Protein AF-A0A3D1G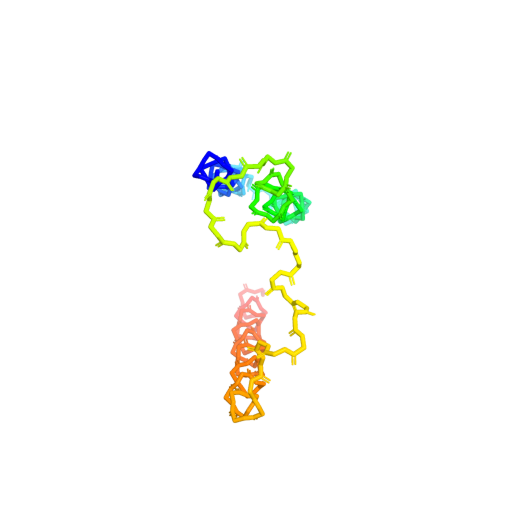0F4-F1 (afdb_monomer_lite)

Structure (mmCIF, N/CA/C/O backbone):
data_AF-A0A3D1G0F4-F1
#
_entry.id   AF-A0A3D1G0F4-F1
#
loop_
_atom_site.group_PDB
_atom_site.id
_atom_site.type_symbol
_atom_site.label_atom_id
_atom_site.label_alt_id
_atom_site.label_comp_id
_atom_site.label_asym_id
_atom_site.label_entity_id
_atom_site.label_seq_id
_atom_site.pdbx_PDB_ins_code
_atom_site.Cartn_x
_atom_site.Cartn_y
_atom_site.Cartn_z
_atom_site.occupancy
_atom_site.B_iso_or_equiv
_atom_site.auth_seq_id
_atom_site.auth_comp_id
_atom_site.auth_asym_id
_atom_site.auth_atom_id
_atom_site.pdbx_PDB_model_num
ATOM 1 N N . LYS A 1 1 ? 19.244 0.032 -9.232 1.00 67.88 1 LYS A N 1
ATOM 2 C CA . LYS A 1 1 ? 18.069 -0.837 -8.952 1.00 67.88 1 LYS A CA 1
ATOM 3 C C . LYS A 1 1 ? 17.989 -1.212 -7.467 1.00 67.88 1 LYS A C 1
ATOM 5 O O . LYS A 1 1 ? 17.063 -0.758 -6.816 1.00 67.88 1 LYS A O 1
ATOM 10 N N . LEU A 1 2 ? 18.984 -1.903 -6.897 1.00 83.44 2 LEU A N 1
ATOM 11 C CA . LEU A 1 2 ? 18.968 -2.339 -5.486 1.00 83.44 2 LEU A CA 1
ATOM 12 C C . LEU A 1 2 ? 18.860 -1.200 -4.454 1.00 83.44 2 LEU A C 1
ATOM 14 O O . LEU A 1 2 ? 18.101 -1.327 -3.500 1.00 83.44 2 LEU A O 1
ATOM 18 N N . ASN A 1 3 ? 19.536 -0.066 -4.674 1.00 87.44 3 ASN A N 1
ATOM 19 C CA . ASN A 1 3 ? 19.478 1.072 -3.743 1.00 87.44 3 ASN A CA 1
ATOM 20 C C . ASN A 1 3 ? 18.052 1.629 -3.582 1.00 87.44 3 ASN A C 1
ATOM 22 O O . ASN A 1 3 ? 17.640 1.936 -2.471 1.00 87.44 3 ASN A O 1
ATOM 26 N N . GLY A 1 4 ? 17.273 1.707 -4.669 1.00 87.75 4 GLY A N 1
ATOM 27 C CA . GLY A 1 4 ? 15.882 2.170 -4.618 1.00 87.75 4 GLY A CA 1
ATOM 28 C C . GLY A 1 4 ? 14.980 1.217 -3.829 1.00 87.75 4 GLY A C 1
ATOM 29 O O . GLY A 1 4 ? 14.158 1.659 -3.025 1.00 87.75 4 GLY A O 1
ATOM 30 N N . THR A 1 5 ? 15.188 -0.093 -3.987 1.00 90.62 5 THR A N 1
ATOM 31 C CA . THR A 1 5 ? 14.511 -1.117 -3.180 1.00 90.62 5 THR A CA 1
ATOM 32 C C . THR A 1 5 ? 14.902 -1.012 -1.707 1.00 90.62 5 THR A C 1
ATOM 34 O O . THR A 1 5 ? 14.026 -1.028 -0.848 1.00 90.62 5 THR A O 1
ATOM 37 N N . ALA A 1 6 ? 16.192 -0.846 -1.401 1.00 93.25 6 ALA A N 1
ATOM 38 C CA . ALA A 1 6 ? 16.675 -0.690 -0.030 1.00 93.25 6 ALA A CA 1
ATOM 39 C C . ALA A 1 6 ? 16.072 0.548 0.654 1.00 93.25 6 ALA A C 1
ATOM 41 O O . ALA A 1 6 ? 15.536 0.437 1.754 1.00 93.25 6 ALA A O 1
ATOM 42 N N . ILE A 1 7 ? 16.068 1.702 -0.022 1.00 93.69 7 ILE A N 1
ATOM 43 C CA . ILE A 1 7 ? 15.447 2.932 0.492 1.00 93.69 7 ILE A CA 1
ATOM 44 C C . ILE A 1 7 ? 13.945 2.729 0.713 1.00 93.69 7 ILE A C 1
ATOM 46 O O . ILE A 1 7 ? 13.421 3.108 1.756 1.00 93.69 7 ILE A O 1
ATOM 50 N N . THR A 1 8 ? 13.252 2.081 -0.226 1.00 94.06 8 THR A N 1
ATOM 51 C CA . THR A 1 8 ? 11.823 1.769 -0.076 1.00 94.06 8 THR A CA 1
ATOM 52 C C . THR A 1 8 ? 11.565 0.897 1.155 1.00 94.06 8 THR A C 1
ATOM 54 O O . THR A 1 8 ? 10.647 1.178 1.924 1.00 94.06 8 THR A O 1
ATOM 57 N N . MET A 1 9 ? 12.388 -0.131 1.386 1.00 94.00 9 MET A N 1
ATOM 58 C CA . MET A 1 9 ? 12.279 -0.965 2.586 1.00 94.00 9 MET A CA 1
ATOM 59 C C . MET A 1 9 ? 12.484 -0.142 3.860 1.00 94.00 9 MET A C 1
ATOM 61 O O . MET A 1 9 ? 11.693 -0.268 4.790 1.00 94.00 9 MET A O 1
ATOM 65 N N . LEU A 1 10 ? 13.480 0.749 3.889 1.00 96.38 10 LEU A N 1
ATOM 66 C CA . LEU A 1 10 ? 13.713 1.641 5.029 1.00 96.38 10 LEU A CA 1
ATOM 67 C C . LEU A 1 10 ? 12.523 2.574 5.295 1.00 96.38 10 LEU A C 1
ATOM 69 O O . LEU A 1 10 ? 12.160 2.774 6.452 1.00 96.38 10 LEU A O 1
ATOM 73 N N . ILE A 1 11 ? 11.872 3.091 4.249 1.00 96.25 11 ILE A N 1
ATOM 74 C CA . ILE A 1 11 ? 10.657 3.911 4.381 1.00 96.25 11 ILE A CA 1
ATOM 75 C C . ILE A 1 11 ? 9.531 3.111 5.045 1.00 96.25 11 ILE A C 1
ATOM 77 O O . ILE A 1 11 ? 8.893 3.600 5.976 1.00 96.25 11 ILE A O 1
ATOM 81 N N . TYR A 1 12 ? 9.294 1.866 4.626 1.00 95.94 12 TYR A N 1
ATOM 82 C CA . TYR A 1 12 ? 8.265 1.035 5.259 1.00 95.94 12 TYR A CA 1
ATOM 83 C C . TYR A 1 12 ? 8.651 0.570 6.671 1.00 95.94 12 TYR A C 1
ATOM 85 O O . TYR A 1 12 ? 7.780 0.456 7.530 1.00 95.94 12 TYR A O 1
ATOM 93 N N . LEU A 1 13 ? 9.936 0.364 6.968 1.00 96.81 13 LEU A N 1
ATOM 94 C CA . LEU A 1 13 ? 10.383 0.123 8.344 1.00 96.81 13 LEU A CA 1
ATOM 95 C C . LEU A 1 13 ? 10.101 1.341 9.234 1.00 96.81 13 LEU A C 1
ATOM 97 O O . LEU A 1 13 ? 9.515 1.199 10.309 1.00 96.81 13 LEU A O 1
ATOM 101 N N . ALA A 1 14 ? 10.424 2.543 8.757 1.00 96.25 14 ALA A N 1
ATOM 102 C CA . ALA A 1 14 ? 10.113 3.788 9.452 1.00 96.25 14 ALA A CA 1
ATOM 103 C C . ALA A 1 14 ? 8.598 4.001 9.617 1.00 96.25 14 ALA A C 1
ATOM 105 O O . ALA A 1 14 ? 8.167 4.463 10.673 1.00 96.25 14 ALA A O 1
ATOM 106 N N . TYR A 1 15 ? 7.777 3.598 8.639 1.00 96.69 15 TYR A N 1
ATOM 107 C CA . TYR A 1 15 ? 6.316 3.587 8.769 1.00 96.69 15 TYR A CA 1
ATOM 108 C C . TYR A 1 15 ? 5.845 2.764 9.973 1.00 96.69 15 TYR A C 1
ATOM 110 O O . TYR A 1 15 ? 5.013 3.236 10.751 1.00 96.69 15 TYR A O 1
ATOM 118 N N . PHE A 1 16 ? 6.365 1.544 10.143 1.00 95.56 16 PHE A N 1
ATOM 119 C CA . PHE A 1 16 ? 5.978 0.689 11.266 1.00 95.56 16 PHE A CA 1
ATOM 120 C C . PHE A 1 16 ? 6.412 1.283 12.605 1.00 95.56 16 PHE A C 1
ATOM 122 O O . PHE A 1 16 ? 5.611 1.300 13.539 1.00 95.56 16 PHE A O 1
ATOM 129 N N . VAL A 1 17 ? 7.630 1.826 12.685 1.00 96.69 17 VAL A N 1
ATOM 130 C CA . VAL A 1 17 ? 8.119 2.517 13.889 1.00 96.69 17 VAL A CA 1
ATOM 131 C C . VAL A 1 17 ? 7.216 3.705 14.233 1.00 96.69 17 VAL A C 1
ATOM 133 O O . VAL A 1 17 ? 6.695 3.768 15.344 1.00 96.69 17 VAL A O 1
ATOM 136 N N . LEU A 1 18 ? 6.943 4.589 13.266 1.00 96.06 18 LEU A N 1
ATOM 137 C CA . LEU A 1 18 ? 6.080 5.761 13.444 1.00 96.06 18 LEU A CA 1
ATOM 138 C C . LEU A 1 18 ? 4.655 5.380 13.860 1.00 96.06 18 LEU A C 1
ATOM 140 O O . LEU A 1 18 ? 4.051 6.022 14.714 1.00 96.06 18 LEU A O 1
ATOM 144 N N . ARG A 1 19 ? 4.080 4.348 13.237 1.00 94.56 19 ARG A N 1
ATOM 145 C CA . ARG A 1 19 ? 2.724 3.892 13.558 1.00 94.56 19 ARG A CA 1
ATOM 146 C C . ARG A 1 19 ? 2.639 3.341 14.978 1.00 94.56 19 ARG A C 1
ATOM 148 O O . ARG A 1 19 ? 1.621 3.545 15.632 1.00 94.56 19 ARG A O 1
ATOM 155 N N . ASN A 1 20 ? 3.673 2.642 15.436 1.00 94.94 20 ASN A N 1
ATOM 156 C CA . ASN A 1 20 ? 3.698 2.045 16.769 1.00 94.94 20 ASN A CA 1
ATOM 157 C C . ASN A 1 20 ? 4.064 3.051 17.869 1.00 94.94 20 ASN A C 1
ATOM 159 O O . ASN A 1 20 ? 3.713 2.817 19.016 1.00 94.94 20 ASN A O 1
ATOM 163 N N . SER A 1 21 ? 4.702 4.177 17.535 1.00 95.56 21 SER A N 1
ATOM 164 C CA . SER A 1 21 ? 5.078 5.217 18.502 1.00 95.56 21 SER A CA 1
ATOM 165 C C . SER A 1 21 ? 3.956 6.210 18.840 1.00 95.56 21 SER A C 1
ATOM 167 O O . SER A 1 21 ? 4.214 7.207 19.509 1.00 95.56 21 SER A O 1
ATOM 169 N N . ILE A 1 22 ? 2.741 6.027 18.307 1.00 95.94 22 ILE A N 1
ATOM 170 C CA . ILE A 1 22 ? 1.606 6.933 18.531 1.00 95.94 22 ILE A CA 1
ATOM 171 C C . ILE A 1 22 ? 0.532 6.203 19.338 1.00 95.94 22 ILE A C 1
ATOM 173 O O . ILE A 1 22 ? -0.099 5.274 18.828 1.00 95.94 22 ILE A O 1
ATOM 177 N N . ASP A 1 23 ? 0.288 6.682 20.558 1.00 94.69 23 ASP A N 1
ATOM 178 C CA . ASP A 1 23 ? -0.686 6.082 21.477 1.00 94.69 23 ASP A CA 1
ATOM 179 C C . ASP A 1 23 ? -2.135 6.392 21.081 1.00 94.69 23 ASP A C 1
ATOM 181 O O . ASP A 1 23 ? -2.964 5.486 21.001 1.00 94.69 23 ASP A O 1
ATOM 185 N N . ASP A 1 24 ? -2.438 7.662 20.772 1.00 95.44 24 ASP A N 1
ATOM 186 C CA . ASP A 1 24 ? -3.789 8.094 20.386 1.00 95.44 24 ASP A CA 1
ATOM 187 C C . ASP A 1 24 ? -4.233 7.382 19.089 1.00 95.44 24 ASP A C 1
ATOM 189 O O . ASP A 1 24 ? -3.665 7.635 18.015 1.00 95.44 24 ASP A O 1
ATOM 193 N N . PRO A 1 25 ? -5.287 6.541 19.138 1.00 91.94 25 PRO A N 1
ATOM 194 C CA . PRO A 1 25 ? -5.750 5.776 17.987 1.00 91.94 25 PRO A CA 1
ATOM 195 C C . PRO A 1 25 ? -6.175 6.635 16.790 1.00 91.94 25 PRO A C 1
ATOM 197 O O . PRO A 1 25 ? -5.899 6.259 15.644 1.00 91.94 25 PRO A O 1
ATOM 200 N N . ARG A 1 26 ? -6.822 7.786 17.023 1.00 93.00 26 ARG A N 1
ATOM 201 C CA . ARG A 1 26 ? -7.295 8.679 15.950 1.00 93.00 26 ARG A CA 1
ATOM 202 C C . ARG A 1 26 ? -6.116 9.382 15.293 1.00 93.00 26 ARG A C 1
ATOM 204 O O . ARG A 1 26 ? -6.031 9.434 14.062 1.00 93.00 26 ARG A O 1
ATOM 211 N N . LYS A 1 27 ? -5.179 9.876 16.105 1.00 94.38 27 LYS A N 1
ATOM 212 C CA . LYS A 1 27 ? -3.946 10.507 15.616 1.00 94.38 27 LYS A CA 1
ATOM 213 C C . LYS A 1 27 ? -3.091 9.509 14.837 1.00 94.38 27 LYS A C 1
ATOM 215 O O . LYS A 1 27 ? -2.652 9.826 13.730 1.00 94.38 27 LYS A O 1
ATOM 220 N N . ARG A 1 28 ? -2.932 8.289 15.360 1.00 96.00 28 ARG A N 1
ATOM 221 C CA . ARG A 1 28 ? -2.227 7.185 14.696 1.00 96.00 28 ARG A CA 1
ATOM 222 C C . ARG A 1 28 ? -2.835 6.885 13.332 1.00 96.00 28 ARG A C 1
ATOM 224 O O . ARG A 1 28 ? -2.112 6.868 12.343 1.00 96.00 28 ARG A O 1
ATOM 231 N N . ALA A 1 29 ? -4.155 6.710 13.249 1.00 93.38 29 ALA A N 1
ATOM 232 C CA . ALA A 1 29 ? -4.834 6.431 11.983 1.00 93.38 29 ALA A CA 1
ATOM 233 C C . ALA A 1 29 ? -4.580 7.526 10.932 1.00 93.38 29 ALA A C 1
ATOM 235 O O . ALA A 1 29 ? -4.239 7.216 9.789 1.00 93.38 29 ALA A O 1
ATOM 236 N N . ARG A 1 30 ? -4.678 8.801 11.328 1.00 96.19 30 ARG A N 1
ATOM 237 C CA . ARG A 1 30 ? -4.458 9.940 10.427 1.00 96.19 30 ARG A CA 1
ATOM 238 C C . ARG A 1 30 ? -3.006 10.034 9.954 1.00 96.19 30 ARG A C 1
ATOM 240 O O . ARG A 1 30 ? -2.767 10.091 8.751 1.00 96.19 30 ARG A O 1
ATOM 247 N N . ILE A 1 31 ? -2.046 10.039 10.880 1.00 96.12 31 ILE A N 1
ATOM 248 C CA . ILE A 1 31 ? -0.620 10.217 10.558 1.00 96.12 31 ILE A CA 1
ATOM 249 C C . ILE A 1 31 ? -0.093 9.020 9.765 1.00 96.12 31 ILE A C 1
ATOM 251 O O . ILE A 1 31 ? 0.554 9.205 8.734 1.00 96.12 31 ILE A O 1
ATOM 255 N N . SER A 1 32 ? -0.416 7.793 10.184 1.00 96.06 32 SER A N 1
ATOM 256 C CA . SER A 1 32 ? -0.035 6.596 9.434 1.00 96.06 32 SER A CA 1
ATOM 257 C C . SER A 1 32 ? -0.687 6.565 8.048 1.00 96.06 32 SER A C 1
ATOM 259 O O . SER A 1 32 ? -0.037 6.171 7.087 1.00 96.06 32 SER A O 1
ATOM 261 N N . GLY A 1 33 ? -1.937 7.010 7.898 1.00 96.38 33 GLY A N 1
ATOM 262 C CA . GLY A 1 33 ? -2.574 7.112 6.581 1.00 96.38 33 GLY A CA 1
ATOM 263 C C . GLY A 1 33 ? -1.785 8.007 5.619 1.00 96.38 33 GLY A C 1
ATOM 264 O O . GLY A 1 33 ? -1.435 7.573 4.522 1.00 96.38 33 GLY A O 1
ATOM 265 N N . VAL A 1 34 ? -1.435 9.219 6.062 1.00 97.25 34 VAL A N 1
ATOM 266 C CA . VAL A 1 34 ? -0.652 10.178 5.261 1.00 97.25 34 VAL A CA 1
ATOM 267 C C . VAL A 1 34 ? 0.736 9.628 4.927 1.00 97.25 34 VAL A C 1
ATOM 269 O O . VAL A 1 34 ? 1.145 9.667 3.767 1.00 97.25 34 VAL A O 1
ATOM 272 N N . TYR A 1 35 ? 1.440 9.063 5.913 1.00 97.31 35 TYR A N 1
ATOM 273 C CA . TYR A 1 35 ? 2.760 8.471 5.685 1.00 97.31 35 TYR A CA 1
ATOM 274 C C . TYR A 1 35 ? 2.698 7.331 4.664 1.00 97.31 35 TYR A C 1
ATOM 276 O O . TYR A 1 35 ? 3.564 7.238 3.802 1.00 97.31 35 TYR A O 1
ATOM 284 N N . ASN A 1 36 ? 1.678 6.471 4.730 1.00 96.56 36 ASN A N 1
ATOM 285 C CA . ASN A 1 36 ? 1.557 5.338 3.816 1.00 96.56 36 ASN A CA 1
ATOM 286 C C . ASN A 1 36 ? 1.341 5.789 2.362 1.00 96.56 36 ASN A C 1
ATOM 288 O O . ASN A 1 36 ? 1.958 5.243 1.452 1.00 96.56 36 ASN A O 1
ATOM 292 N N . ILE A 1 37 ? 0.528 6.829 2.137 1.00 96.50 37 ILE A N 1
ATO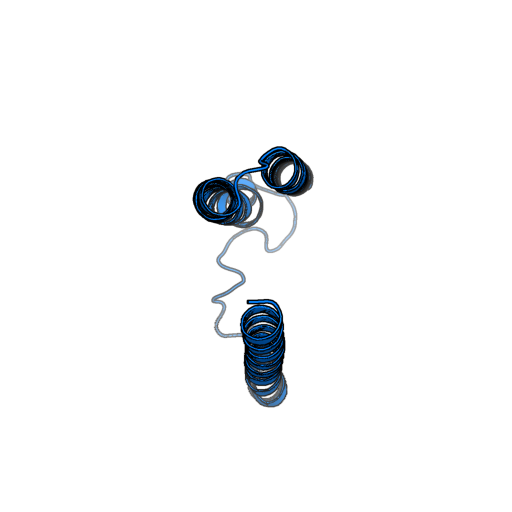M 293 C CA . ILE A 1 37 ? 0.361 7.421 0.798 1.00 96.50 37 ILE A CA 1
ATOM 294 C C . ILE A 1 37 ? 1.714 7.908 0.270 1.00 96.50 37 ILE A C 1
ATOM 296 O O . ILE A 1 37 ? 2.093 7.584 -0.855 1.00 96.50 37 ILE A O 1
ATOM 300 N N . PHE A 1 38 ? 2.468 8.633 1.100 1.00 96.19 38 PHE A N 1
ATOM 301 C CA . PHE A 1 38 ? 3.808 9.089 0.742 1.00 96.19 38 PHE A CA 1
ATOM 302 C C . PHE A 1 38 ? 4.753 7.914 0.440 1.00 96.19 38 PHE A C 1
ATOM 304 O O . PHE A 1 38 ? 5.393 7.897 -0.609 1.00 96.19 38 PHE A O 1
ATOM 311 N N . ALA A 1 39 ? 4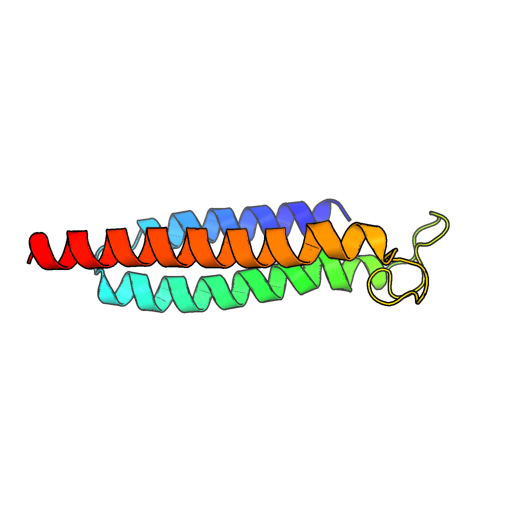.797 6.899 1.305 1.00 95.88 39 ALA A N 1
ATOM 312 C CA . ALA A 1 39 ? 5.631 5.713 1.130 1.00 95.88 39 ALA A CA 1
ATOM 313 C C . ALA A 1 39 ? 5.322 4.964 -0.174 1.00 95.88 39 ALA A C 1
ATOM 315 O O . ALA A 1 39 ? 6.239 4.559 -0.891 1.00 95.88 39 ALA A O 1
ATOM 316 N N . PHE A 1 40 ? 4.040 4.824 -0.515 1.00 95.06 40 PHE A N 1
ATOM 317 C CA . PHE A 1 40 ? 3.602 4.191 -1.754 1.00 95.06 40 PHE A CA 1
ATOM 318 C C . PHE A 1 40 ? 4.038 4.979 -2.996 1.00 95.06 40 PHE A C 1
ATOM 320 O O . PHE A 1 40 ? 4.579 4.396 -3.937 1.00 95.06 40 PHE A O 1
ATOM 327 N N . VAL A 1 41 ? 3.873 6.304 -2.990 1.00 95.44 41 VAL A N 1
ATOM 328 C CA . VAL A 1 41 ? 4.345 7.161 -4.090 1.00 95.44 41 VAL A CA 1
ATOM 329 C C . VAL A 1 41 ? 5.867 7.068 -4.229 1.00 95.44 41 VAL A C 1
ATOM 331 O O . VAL A 1 41 ? 6.372 6.859 -5.333 1.00 95.44 41 VAL A O 1
ATOM 334 N N . MET A 1 42 ? 6.607 7.137 -3.119 1.00 94.69 42 MET A N 1
ATOM 335 C CA . MET A 1 42 ? 8.068 7.026 -3.134 1.00 94.69 42 MET A CA 1
ATOM 336 C C . MET A 1 42 ? 8.548 5.658 -3.627 1.00 94.69 42 MET A C 1
ATOM 338 O O . MET A 1 42 ? 9.530 5.596 -4.361 1.00 94.69 42 MET A O 1
ATOM 342 N N . MET A 1 43 ? 7.846 4.569 -3.302 1.00 93.56 43 MET A N 1
ATOM 343 C CA . MET A 1 43 ? 8.131 3.241 -3.856 1.00 93.56 43 MET A CA 1
ATOM 344 C C . MET A 1 43 ? 8.051 3.241 -5.388 1.00 93.56 43 MET A C 1
ATOM 346 O O . MET A 1 43 ? 8.960 2.733 -6.050 1.00 93.56 43 MET A O 1
ATOM 350 N N . ILE A 1 44 ? 6.991 3.825 -5.960 1.00 90.81 44 ILE A N 1
ATOM 351 C CA . ILE A 1 44 ? 6.840 3.939 -7.420 1.00 90.81 44 ILE A CA 1
ATOM 352 C C . ILE A 1 44 ? 7.997 4.752 -8.002 1.00 90.81 44 ILE A C 1
ATOM 354 O O . ILE A 1 44 ? 8.592 4.345 -9.001 1.00 90.81 44 ILE A O 1
ATOM 358 N N . VAL A 1 45 ? 8.362 5.862 -7.360 1.00 90.81 45 VAL A N 1
ATOM 359 C CA . VAL A 1 45 ? 9.486 6.695 -7.800 1.00 90.81 45 VAL A CA 1
ATOM 360 C C . VAL A 1 45 ? 10.798 5.906 -7.765 1.00 90.81 45 VAL A C 1
ATOM 362 O O . VAL A 1 45 ? 11.505 5.855 -8.768 1.00 90.81 45 VAL A O 1
ATOM 365 N N . PHE A 1 46 ? 11.125 5.240 -6.660 1.00 90.38 46 PHE A N 1
ATOM 366 C CA . PHE A 1 46 ? 12.428 4.595 -6.484 1.00 90.38 46 PHE A CA 1
ATOM 367 C C . PHE A 1 46 ? 12.606 3.287 -7.249 1.00 90.38 46 PHE A C 1
ATOM 369 O O . PHE A 1 46 ? 13.727 2.974 -7.656 1.00 90.38 46 PHE A O 1
ATOM 376 N N . ILE A 1 47 ? 11.536 2.516 -7.432 1.00 87.88 47 ILE A N 1
ATOM 377 C CA . ILE A 1 47 ? 11.597 1.211 -8.103 1.00 87.88 47 ILE A CA 1
ATOM 378 C C . ILE A 1 47 ? 11.164 1.330 -9.567 1.00 87.88 47 ILE A C 1
ATOM 380 O O . ILE A 1 47 ? 11.761 0.700 -10.439 1.00 87.88 47 ILE A O 1
ATOM 384 N N . GLY A 1 48 ? 10.143 2.139 -9.850 1.00 82.38 48 GLY A N 1
ATOM 385 C CA . GLY A 1 48 ? 9.546 2.259 -11.179 1.00 82.38 48 GLY A CA 1
ATOM 386 C C . GLY A 1 48 ? 10.156 3.353 -12.055 1.00 82.38 48 GLY A C 1
ATOM 387 O O . GLY A 1 48 ? 10.312 3.133 -13.255 1.00 82.38 48 GLY A O 1
ATOM 388 N N . ILE A 1 49 ? 10.495 4.515 -11.484 1.00 84.75 49 ILE A N 1
ATOM 389 C CA . ILE A 1 49 ? 10.922 5.699 -12.256 1.00 84.75 49 ILE A CA 1
ATOM 390 C C . ILE A 1 49 ? 12.446 5.827 -12.274 1.00 84.75 49 ILE A C 1
ATOM 392 O O . ILE A 1 49 ? 13.063 5.769 -13.335 1.00 84.75 49 ILE A O 1
ATOM 396 N N . LEU A 1 50 ? 13.069 5.950 -11.102 1.00 84.38 50 LEU A N 1
ATOM 397 C CA . LEU A 1 50 ? 14.490 6.265 -10.953 1.00 84.38 50 LEU A CA 1
ATOM 398 C C . LEU A 1 50 ? 15.424 5.289 -11.694 1.00 84.38 50 LEU A C 1
ATOM 400 O O . LEU A 1 50 ? 16.343 5.758 -12.359 1.00 84.38 50 LEU A O 1
ATOM 404 N N . PRO A 1 51 ? 15.201 3.958 -11.693 1.00 78.69 51 PRO A N 1
ATOM 405 C CA . PRO A 1 51 ? 16.068 3.038 -12.427 1.00 78.69 51 PRO A CA 1
ATOM 406 C C . PRO A 1 51 ? 15.973 3.156 -13.949 1.00 78.69 51 PRO A C 1
ATOM 408 O O . PRO A 1 51 ? 16.830 2.610 -14.637 1.00 78.69 51 PRO A O 1
ATOM 411 N N . ARG A 1 52 ? 14.926 3.812 -14.463 1.00 76.38 52 ARG A N 1
ATOM 412 C CA . ARG A 1 52 ? 14.720 4.072 -15.895 1.00 76.38 52 ARG A CA 1
ATOM 413 C C . ARG A 1 52 ? 15.302 5.415 -16.333 1.00 76.38 52 ARG A C 1
ATOM 415 O O . ARG A 1 52 ? 15.382 5.668 -17.524 1.00 76.38 52 ARG A O 1
ATOM 422 N N . MET A 1 53 ? 15.715 6.259 -15.385 1.00 77.25 53 MET A N 1
ATOM 423 C CA . MET A 1 53 ? 16.457 7.495 -15.663 1.00 77.25 53 MET A CA 1
ATOM 424 C C . MET A 1 53 ? 17.961 7.246 -15.842 1.00 77.25 53 MET A C 1
ATOM 426 O O . MET A 1 53 ? 18.695 8.157 -16.206 1.00 77.25 53 MET A O 1
ATOM 430 N N . THR A 1 54 ? 18.428 6.029 -15.553 1.00 72.06 54 THR A N 1
ATOM 431 C CA . THR A 1 54 ? 19.828 5.623 -15.683 1.00 72.06 54 THR A CA 1
ATOM 432 C C . THR A 1 54 ? 19.933 4.494 -16.696 1.00 72.06 54 THR A C 1
ATOM 434 O O . THR A 1 54 ? 19.289 3.453 -16.520 1.00 72.06 54 THR A O 1
ATOM 437 N N . ASP A 1 55 ? 20.764 4.667 -17.719 1.00 65.00 55 ASP A N 1
ATOM 438 C CA . ASP A 1 55 ? 21.010 3.611 -18.694 1.00 65.00 55 ASP A CA 1
ATOM 439 C C . ASP A 1 55 ? 21.674 2.402 -18.029 1.00 65.00 55 ASP A C 1
ATOM 441 O O . ASP A 1 55 ? 22.578 2.515 -17.201 1.00 65.00 55 ASP A O 1
ATOM 445 N N . SER A 1 56 ? 21.196 1.212 -18.381 1.00 66.00 56 SER A N 1
ATOM 446 C CA . SER A 1 56 ? 21.798 -0.053 -17.977 1.00 66.00 56 SER A CA 1
ATOM 447 C C . SER A 1 56 ? 22.139 -0.830 -19.235 1.00 66.00 56 SER A C 1
ATOM 449 O O . SER A 1 56 ? 21.312 -0.910 -20.140 1.00 66.00 56 SER A O 1
ATOM 451 N N . LEU A 1 57 ? 23.309 -1.468 -19.244 1.00 70.25 57 LEU A N 1
ATOM 452 C CA . LEU A 1 57 ? 23.798 -2.303 -20.348 1.00 70.25 57 LEU A CA 1
ATOM 453 C C . LEU A 1 57 ? 22.964 -3.581 -20.577 1.00 70.25 57 LEU A C 1
ATOM 455 O O . LEU A 1 57 ? 23.265 -4.357 -21.478 1.00 70.25 57 LEU A O 1
ATOM 459 N N . HIS A 1 58 ? 21.937 -3.836 -19.760 1.00 71.00 58 HIS A N 1
ATOM 460 C CA . HIS A 1 58 ? 21.075 -5.001 -19.915 1.00 71.00 58 HIS A CA 1
ATOM 461 C C . HIS A 1 58 ? 20.132 -4.833 -21.126 1.00 71.00 58 HIS A C 1
ATOM 463 O O . HIS A 1 58 ? 19.396 -3.839 -21.176 1.00 71.00 58 HIS A O 1
ATOM 469 N N . PRO A 1 59 ? 20.093 -5.794 -22.071 1.00 60.06 59 PRO A N 1
ATOM 470 C CA . PRO A 1 59 ? 19.142 -5.775 -23.183 1.00 60.06 59 PRO A CA 1
ATOM 471 C C . PRO A 1 59 ? 17.697 -5.692 -22.665 1.00 60.06 59 PRO A C 1
ATOM 473 O O . PRO A 1 59 ? 17.315 -6.450 -21.781 1.00 60.06 59 PRO A O 1
ATOM 476 N N . GLY A 1 60 ? 16.895 -4.754 -23.181 1.00 62.25 60 GLY A N 1
ATOM 477 C CA . GLY A 1 60 ? 15.511 -4.535 -22.722 1.00 62.25 60 GLY A CA 1
ATOM 478 C C . GLY A 1 60 ? 15.341 -3.511 -21.589 1.00 62.25 60 GLY A C 1
ATOM 479 O O . GLY A 1 60 ? 14.259 -3.400 -21.020 1.00 62.25 60 GLY A O 1
ATOM 480 N N . ASN A 1 61 ? 16.379 -2.736 -21.250 1.00 63.44 61 ASN A N 1
ATOM 481 C CA . ASN A 1 61 ? 16.275 -1.660 -20.253 1.00 63.44 61 ASN A CA 1
ATOM 482 C C . ASN A 1 61 ? 15.608 -0.367 -20.775 1.00 63.44 61 ASN A C 1
ATOM 484 O O . ASN A 1 61 ? 15.325 0.527 -19.981 1.00 63.44 61 ASN A O 1
ATOM 488 N N . GLY A 1 62 ? 15.346 -0.265 -22.081 1.00 60.81 62 GLY A N 1
ATOM 489 C CA . GLY A 1 62 ? 14.584 0.827 -22.691 1.00 60.81 62 GLY A CA 1
ATOM 490 C C . GLY A 1 62 ? 13.148 0.404 -23.009 1.00 60.81 62 GLY A C 1
ATOM 491 O O . GLY A 1 62 ? 12.936 -0.670 -23.565 1.00 60.81 62 GLY A O 1
ATOM 492 N N . GLY A 1 63 ? 12.167 1.250 -22.672 1.00 63.38 63 GLY A N 1
ATOM 493 C CA . GLY A 1 63 ? 10.746 1.045 -22.991 1.00 63.38 63 GLY A CA 1
ATOM 494 C C . GLY A 1 63 ? 9.817 0.999 -21.772 1.00 63.38 63 GLY A C 1
ATOM 495 O O . GLY A 1 63 ? 10.235 1.212 -20.632 1.00 63.38 63 GLY A O 1
ATOM 496 N N . ASN A 1 64 ? 8.528 0.735 -22.014 1.00 60.28 64 ASN A N 1
ATOM 497 C CA . ASN A 1 64 ? 7.512 0.567 -20.973 1.00 60.28 64 ASN A CA 1
ATOM 498 C C . ASN A 1 64 ? 7.152 -0.926 -20.814 1.00 60.28 64 ASN A C 1
ATOM 500 O O . ASN A 1 64 ? 6.259 -1.401 -21.514 1.00 60.28 64 ASN A O 1
ATOM 504 N N . PRO A 1 65 ? 7.795 -1.667 -19.889 1.00 60.12 65 PRO A N 1
ATOM 505 C CA . PRO A 1 65 ? 7.581 -3.110 -19.717 1.00 60.12 65 PRO A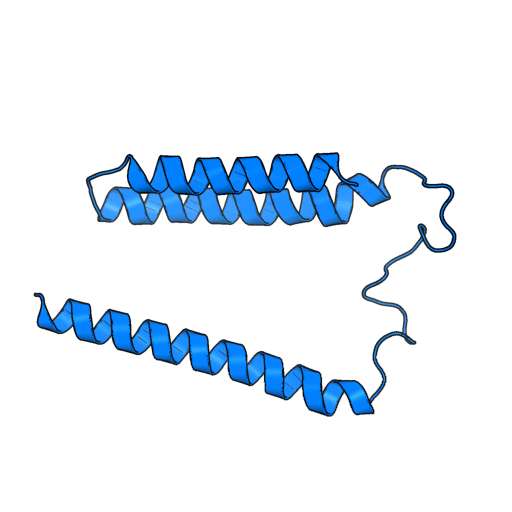 CA 1
ATOM 506 C C . PRO A 1 65 ? 6.178 -3.493 -19.213 1.00 60.12 65 PRO A C 1
ATOM 508 O O . PRO A 1 65 ? 5.916 -4.662 -18.984 1.00 60.12 65 PRO A O 1
ATOM 511 N N . GLY A 1 66 ? 5.286 -2.525 -18.972 1.00 57.25 66 GLY A N 1
ATOM 512 C CA . GLY A 1 66 ? 3.883 -2.788 -18.633 1.00 57.25 66 GLY A CA 1
ATOM 513 C C . GLY A 1 66 ? 2.909 -2.605 -19.800 1.00 57.25 66 GLY A C 1
ATOM 514 O O . GLY A 1 66 ? 1.719 -2.844 -19.621 1.00 57.25 66 GLY A O 1
ATOM 515 N N . PHE A 1 67 ? 3.382 -2.135 -20.961 1.00 55.22 67 PHE A N 1
ATOM 516 C CA . PHE A 1 67 ? 2.541 -1.728 -22.095 1.00 55.22 67 PHE A CA 1
ATOM 517 C C . PHE A 1 67 ? 3.056 -2.231 -23.452 1.00 55.22 67 PHE A C 1
ATOM 519 O O . PHE A 1 67 ? 2.665 -1.692 -24.488 1.00 55.22 67 PHE A O 1
ATOM 526 N N . ASN A 1 68 ? 3.903 -3.264 -23.493 1.00 59.88 68 ASN A N 1
ATOM 527 C CA . ASN A 1 68 ? 4.128 -3.947 -24.763 1.00 59.88 68 ASN A CA 1
ATOM 528 C C . ASN A 1 68 ? 2.881 -4.767 -25.107 1.00 59.88 68 ASN A C 1
ATOM 530 O O . ASN A 1 68 ? 2.385 -5.561 -24.308 1.00 59.88 68 ASN A O 1
ATOM 534 N N . SER A 1 69 ? 2.383 -4.592 -26.330 1.00 53.62 69 SER A N 1
ATOM 535 C CA . SER A 1 69 ? 1.224 -5.298 -26.893 1.00 53.62 69 SER A CA 1
ATOM 536 C C . SER A 1 69 ? 1.363 -6.830 -26.912 1.00 53.62 69 SER A C 1
ATOM 538 O O . SER A 1 69 ? 0.385 -7.523 -27.183 1.00 53.62 69 SER A O 1
ATOM 540 N N . TYR A 1 70 ? 2.549 -7.352 -26.590 1.00 54.53 70 TYR A N 1
ATOM 541 C CA . TYR A 1 70 ? 2.895 -8.770 -26.553 1.00 54.53 70 TYR A CA 1
ATOM 542 C C . TYR A 1 70 ? 2.939 -9.398 -25.144 1.00 54.53 70 TYR A C 1
ATOM 544 O O . TYR A 1 70 ? 3.087 -10.614 -25.051 1.00 54.53 70 TYR A O 1
ATOM 552 N N . ASP A 1 71 ? 2.787 -8.635 -24.054 1.00 62.94 71 ASP A N 1
ATOM 553 C CA . ASP A 1 71 ? 3.176 -9.135 -22.718 1.00 62.94 71 ASP A CA 1
ATOM 554 C C . ASP A 1 71 ? 2.111 -9.977 -21.986 1.00 62.94 71 ASP A C 1
ATOM 556 O O . ASP A 1 71 ? 2.450 -10.708 -21.054 1.00 62.94 71 ASP A O 1
ATOM 560 N N . LEU A 1 72 ? 0.829 -9.920 -22.376 1.00 67.56 72 LEU A N 1
ATOM 561 C CA . LEU A 1 72 ? -0.238 -10.648 -21.671 1.00 67.56 72 LEU A CA 1
ATOM 562 C C . LEU A 1 72 ? -1.076 -11.526 -22.609 1.00 67.56 72 LEU A C 1
ATOM 564 O O . LEU A 1 72 ? -2.108 -11.086 -23.133 1.00 67.56 72 LEU A O 1
ATOM 568 N N . ASP A 1 73 ? -0.641 -12.784 -22.759 1.00 79.44 73 ASP A N 1
ATOM 569 C CA . ASP A 1 73 ? -1.371 -13.858 -23.449 1.00 79.44 73 ASP A CA 1
ATOM 570 C C . ASP A 1 73 ? -2.817 -13.946 -22.924 1.00 79.44 73 ASP A C 1
ATOM 572 O O . ASP A 1 73 ? -3.075 -13.884 -21.716 1.00 79.44 73 ASP A O 1
ATOM 576 N N . ASN A 1 74 ? -3.784 -14.108 -23.828 1.00 82.69 74 ASN A N 1
ATOM 577 C CA . ASN A 1 74 ? -5.196 -14.248 -23.473 1.00 82.69 74 ASN A CA 1
ATOM 578 C C . ASN A 1 74 ? -5.462 -15.402 -22.492 1.00 82.69 74 ASN A C 1
ATOM 580 O O . ASN A 1 74 ? -6.390 -15.310 -21.688 1.00 82.69 74 ASN A O 1
ATOM 584 N N . ARG A 1 75 ? -4.642 -16.458 -22.493 1.00 85.38 75 ARG A N 1
ATOM 585 C CA . ARG A 1 75 ? -4.738 -17.563 -21.528 1.00 85.38 75 ARG A CA 1
ATOM 586 C C . ARG A 1 75 ? -4.363 -17.135 -20.109 1.00 85.38 75 ARG A C 1
ATOM 588 O O . ARG A 1 75 ? -5.028 -17.546 -19.163 1.00 85.38 75 ARG A O 1
ATOM 595 N N . LEU A 1 76 ? -3.357 -16.271 -19.947 1.00 85.88 76 LEU A N 1
ATOM 596 C CA . LEU A 1 76 ? -2.941 -15.750 -18.635 1.00 85.88 76 LEU A CA 1
ATOM 597 C C . LEU A 1 76 ? -4.014 -14.852 -18.007 1.00 85.88 76 LEU A C 1
ATOM 599 O O . LEU A 1 76 ? -4.155 -14.820 -16.784 1.00 85.88 76 LEU A O 1
ATOM 603 N N . ARG A 1 77 ? -4.827 -14.175 -18.827 1.00 85.56 77 ARG A N 1
ATOM 604 C CA . ARG A 1 77 ? -5.942 -13.335 -18.354 1.00 85.56 77 ARG A CA 1
ATOM 605 C C . ARG A 1 77 ? -6.991 -14.130 -17.576 1.00 85.56 77 ARG A C 1
ATOM 607 O O . ARG A 1 77 ? -7.525 -13.615 -16.596 1.00 85.56 77 ARG A O 1
ATOM 614 N N . LEU A 1 78 ? -7.232 -15.385 -17.965 1.00 88.62 78 LEU A N 1
ATOM 615 C CA . LEU A 1 78 ? -8.162 -16.291 -17.279 1.00 88.62 78 LEU A CA 1
ATOM 616 C C . LEU A 1 78 ? -7.708 -16.656 -15.860 1.00 88.62 78 LEU A C 1
ATOM 618 O O . LEU A 1 78 ? -8.525 -17.101 -15.067 1.00 88.62 78 LEU A O 1
ATOM 622 N N . VAL A 1 79 ? -6.431 -16.455 -15.526 1.00 90.00 79 VAL A N 1
ATOM 623 C CA . VAL A 1 79 ? -5.900 -16.656 -14.170 1.00 90.00 79 VAL A CA 1
ATOM 624 C C . VAL A 1 79 ? -5.736 -15.317 -13.454 1.00 90.00 79 VAL A C 1
ATOM 626 O O . VAL A 1 79 ? -6.131 -15.182 -12.297 1.00 90.00 79 VAL A O 1
ATOM 629 N N . PHE A 1 80 ? -5.204 -14.307 -14.147 1.00 87.62 80 PHE A N 1
ATOM 630 C CA . PHE A 1 80 ? -4.905 -12.997 -13.575 1.00 87.62 80 PHE A CA 1
ATOM 631 C C . PHE A 1 80 ? -6.147 -12.299 -13.010 1.00 87.62 80 PHE A C 1
ATOM 633 O O . PHE A 1 80 ? -6.148 -11.908 -11.843 1.00 87.62 80 PHE A O 1
ATOM 640 N N . TYR A 1 81 ? -7.221 -12.163 -13.795 1.00 89.62 81 TYR A N 1
ATOM 641 C CA . TYR A 1 81 ? -8.404 -11.428 -13.337 1.00 89.62 81 TYR A CA 1
ATOM 642 C C . TYR A 1 81 ? -9.142 -12.133 -12.190 1.00 89.62 81 TYR A C 1
ATOM 644 O O . TYR A 1 81 ? -9.463 -11.456 -11.209 1.00 89.62 81 TYR A O 1
ATOM 652 N N . PRO A 1 82 ? -9.355 -13.466 -12.220 1.00 94.44 82 PRO A N 1
ATOM 653 C CA . PRO A 1 82 ? -9.895 -14.169 -11.060 1.00 94.44 82 PRO A CA 1
ATOM 654 C C . PRO A 1 82 ? -9.002 -14.075 -9.823 1.00 94.44 82 PRO A C 1
ATOM 656 O O . PRO A 1 82 ? -9.526 -13.922 -8.723 1.00 94.44 82 PRO A O 1
ATOM 659 N N . ALA A 1 83 ? -7.673 -14.096 -9.974 1.00 93.69 83 ALA A N 1
ATOM 660 C CA . ALA A 1 83 ? -6.759 -13.912 -8.848 1.00 93.69 83 ALA A CA 1
ATOM 661 C C . ALA A 1 83 ? -6.878 -12.507 -8.233 1.00 93.69 83 ALA A C 1
ATOM 663 O O . ALA A 1 83 ? -6.947 -12.380 -7.011 1.00 93.69 83 ALA A O 1
ATOM 664 N N . VAL A 1 84 ? -6.957 -11.456 -9.058 1.00 94.69 84 VAL A N 1
ATOM 665 C CA . VAL A 1 84 ? -7.184 -10.075 -8.591 1.00 94.69 84 VAL A CA 1
ATOM 666 C C . VAL A 1 84 ? -8.509 -9.970 -7.835 1.00 94.69 84 VAL A C 1
ATOM 668 O O . VAL A 1 84 ? -8.536 -9.439 -6.725 1.00 94.69 84 VAL A O 1
ATOM 671 N N . LEU A 1 85 ? -9.593 -10.523 -8.388 1.00 96.44 85 LEU A N 1
ATOM 672 C CA . LEU A 1 85 ? -10.888 -10.574 -7.705 1.00 96.44 85 LEU A CA 1
ATOM 673 C C . LEU A 1 85 ? -10.804 -11.352 -6.388 1.00 96.44 85 LEU A C 1
ATOM 675 O O . LEU A 1 85 ? -11.327 -10.888 -5.378 1.00 96.44 85 LEU A O 1
ATOM 679 N N . GLY A 1 86 ? -10.099 -12.483 -6.370 1.00 96.50 86 GLY A N 1
ATOM 680 C CA . GLY A 1 86 ? -9.851 -13.268 -5.163 1.00 96.50 86 GLY A CA 1
ATOM 681 C C . GLY A 1 86 ? -9.161 -12.448 -4.072 1.00 96.50 86 GLY A C 1
ATOM 682 O O . GLY A 1 86 ? -9.630 -12.427 -2.936 1.00 96.50 86 GLY A O 1
ATOM 683 N N . TRP A 1 87 ? -8.111 -11.699 -4.414 1.00 96.31 87 TRP A N 1
ATOM 684 C CA . TRP A 1 87 ? -7.423 -10.818 -3.464 1.00 96.31 87 TRP A CA 1
ATOM 685 C C . TRP A 1 87 ? -8.310 -9.686 -2.942 1.00 96.31 87 TRP A C 1
ATOM 687 O O . TRP A 1 87 ? -8.267 -9.385 -1.747 1.00 96.31 87 TRP A O 1
ATOM 697 N N . ILE A 1 88 ? -9.146 -9.091 -3.799 1.00 96.56 88 ILE A N 1
ATOM 698 C CA . ILE A 1 88 ? -10.120 -8.074 -3.377 1.00 96.56 88 ILE A CA 1
ATOM 699 C C . ILE A 1 88 ? -11.126 -8.690 -2.399 1.00 96.56 88 ILE A C 1
ATOM 701 O O . ILE A 1 88 ? -11.340 -8.145 -1.315 1.00 96.56 88 ILE A O 1
ATOM 705 N N . LEU A 1 89 ? -11.702 -9.848 -2.732 1.00 97.50 89 LEU A N 1
ATOM 706 C CA . LEU A 1 89 ? -12.680 -10.532 -1.886 1.00 97.50 89 LEU A CA 1
ATOM 707 C C . LEU A 1 89 ? -12.080 -10.920 -0.531 1.00 97.50 89 LEU A C 1
ATOM 709 O O . LEU A 1 89 ? -12.665 -10.604 0.502 1.00 97.50 89 LEU A O 1
ATOM 713 N N . VAL A 1 90 ? -10.882 -11.503 -0.510 1.00 97.56 90 VAL A N 1
ATOM 714 C CA . VAL A 1 90 ? -10.172 -11.836 0.736 1.00 97.56 90 VAL A CA 1
ATOM 715 C C . VAL A 1 90 ? -9.897 -10.580 1.569 1.00 97.56 90 VAL A C 1
ATOM 717 O O . VAL A 1 90 ? -10.136 -10.577 2.778 1.00 97.56 90 VAL A O 1
ATOM 720 N N . GLY A 1 91 ? -9.462 -9.487 0.936 1.00 96.19 91 GLY A N 1
ATOM 721 C CA . GLY A 1 91 ? -9.245 -8.206 1.609 1.00 96.19 91 GLY A CA 1
ATOM 722 C C . GLY A 1 91 ? -10.524 -7.640 2.234 1.00 96.19 91 GLY A C 1
ATOM 723 O O . GLY A 1 91 ? -10.522 -7.250 3.405 1.00 96.19 91 GLY A O 1
ATOM 724 N N . THR A 1 92 ? -11.632 -7.643 1.488 1.00 96.75 92 THR A N 1
ATOM 725 C CA . THR A 1 92 ? -12.941 -7.190 1.993 1.00 96.75 92 THR A CA 1
ATOM 726 C C . THR A 1 92 ? -13.475 -8.088 3.106 1.00 96.75 92 THR A C 1
ATOM 728 O O . THR A 1 92 ? -14.002 -7.583 4.098 1.00 96.75 92 THR A O 1
ATOM 731 N N . TRP A 1 93 ? -13.271 -9.403 3.009 1.00 97.75 93 TRP A N 1
ATOM 732 C CA . TRP A 1 93 ? -13.645 -10.354 4.047 1.00 97.75 93 TRP A CA 1
ATOM 733 C C . TRP A 1 93 ? -12.890 -10.079 5.352 1.00 97.75 93 TRP A C 1
ATOM 735 O O . TRP A 1 93 ? -13.526 -9.886 6.391 1.00 97.75 93 TRP A O 1
ATOM 745 N N . ILE A 1 94 ? -11.562 -9.932 5.303 1.00 96.88 94 ILE A N 1
ATOM 746 C CA . ILE A 1 94 ? -10.749 -9.578 6.480 1.00 96.88 94 ILE A CA 1
ATOM 747 C C . ILE A 1 94 ? -11.183 -8.228 7.070 1.00 96.88 94 ILE A C 1
ATOM 749 O O . ILE A 1 94 ? -11.290 -8.093 8.293 1.00 96.88 94 ILE A O 1
ATOM 753 N N . ALA A 1 95 ? -11.451 -7.226 6.227 1.00 95.38 95 ALA A N 1
ATOM 754 C CA . ALA A 1 95 ? -11.934 -5.924 6.684 1.00 95.38 95 ALA A CA 1
ATOM 755 C C . ALA A 1 95 ? -13.290 -6.037 7.402 1.00 95.38 95 ALA A C 1
ATOM 757 O O . ALA A 1 95 ? -13.468 -5.441 8.466 1.00 95.38 95 ALA A O 1
ATOM 758 N N . SER A 1 96 ? -14.209 -6.852 6.874 1.00 96.50 96 SER A N 1
ATOM 759 C CA . SER A 1 96 ? -15.515 -7.103 7.491 1.00 96.50 96 SER A CA 1
ATOM 760 C C . SER A 1 96 ? -15.393 -7.779 8.862 1.00 96.50 96 SER A C 1
ATOM 762 O O . SER A 1 96 ? -16.066 -7.366 9.807 1.00 96.50 96 SER A O 1
ATOM 764 N N . LEU A 1 97 ? -14.487 -8.756 9.006 1.00 95.56 97 LEU A N 1
ATOM 765 C CA . LEU A 1 97 ? -14.224 -9.429 10.280 1.00 95.56 97 LEU A CA 1
ATOM 766 C C . LEU A 1 97 ? -13.677 -8.450 11.319 1.00 95.56 97 LEU A C 1
ATOM 768 O O . LEU A 1 97 ? -14.170 -8.406 12.443 1.00 95.56 97 LEU A O 1
ATOM 772 N N . ARG A 1 98 ? -12.704 -7.614 10.935 1.00 94.94 98 ARG A N 1
ATOM 773 C CA . ARG A 1 98 ? -12.149 -6.586 11.829 1.00 94.94 98 ARG A CA 1
ATOM 774 C C . ARG A 1 98 ? -13.178 -5.547 12.255 1.00 94.94 98 ARG A C 1
ATOM 776 O O . ARG A 1 98 ? -13.116 -5.088 13.389 1.00 94.94 98 ARG A O 1
ATOM 783 N N . TYR A 1 99 ? -14.083 -5.159 11.359 1.00 95.25 99 TYR A N 1
ATOM 784 C CA . TYR A 1 99 ? -15.157 -4.230 11.694 1.00 95.25 99 TYR A CA 1
ATOM 785 C C . TYR A 1 99 ? -16.098 -4.836 12.740 1.00 95.25 99 TYR A C 1
ATOM 787 O O . TYR A 1 99 ? -16.296 -4.236 13.789 1.00 95.25 99 TYR A O 1
ATOM 795 N N . ARG A 1 100 ? -16.580 -6.065 12.507 1.00 94.44 100 ARG A N 1
ATOM 796 C CA . ARG A 1 100 ? -17.472 -6.771 13.442 1.00 94.44 100 ARG A CA 1
ATOM 797 C C . ARG A 1 100 ? -16.841 -6.981 14.817 1.00 94.44 100 ARG A C 1
ATOM 799 O O . ARG A 1 100 ? -17.524 -6.786 15.809 1.00 94.44 100 ARG A O 1
ATOM 806 N N . LEU A 1 101 ? -15.558 -7.349 14.876 1.00 95.25 101 LEU A N 1
ATOM 807 C CA . LEU A 1 101 ? -14.844 -7.511 16.148 1.00 95.25 101 LEU A CA 1
ATOM 808 C C . LEU A 1 101 ? -14.810 -6.210 16.954 1.00 95.25 101 LEU A C 1
ATOM 810 O O . LEU A 1 101 ? -15.128 -6.230 18.133 1.00 95.25 101 LEU A O 1
ATOM 814 N N . ARG A 1 102 ? -14.510 -5.074 16.312 1.00 92.88 102 ARG A N 1
ATOM 815 C CA . ARG A 1 102 ? -14.500 -3.770 16.996 1.00 92.88 102 ARG A CA 1
ATOM 816 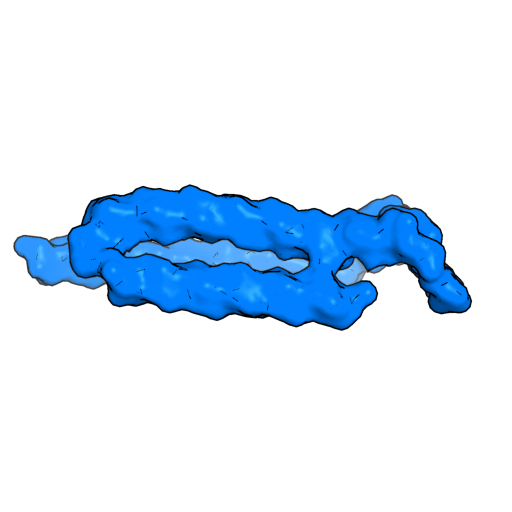C C . ARG A 1 102 ? -15.873 -3.368 17.518 1.00 92.88 102 ARG A C 1
ATOM 818 O O . ARG A 1 102 ? -15.960 -2.859 18.620 1.00 92.88 102 ARG A O 1
ATOM 825 N N . THR A 1 103 ? -16.932 -3.623 16.751 1.00 93.38 103 THR A N 1
ATOM 826 C CA . THR A 1 103 ? -18.308 -3.339 17.186 1.00 93.38 103 THR A CA 1
ATOM 827 C C . THR A 1 103 ? -18.748 -4.199 18.374 1.00 93.38 103 THR A C 1
ATOM 829 O O . THR A 1 103 ? -19.681 -3.820 19.062 1.00 93.38 103 THR A O 1
ATOM 832 N N . LEU A 1 104 ? -18.123 -5.360 18.602 1.00 93.12 104 LEU A N 1
ATOM 833 C CA . LEU A 1 104 ? -18.399 -6.213 19.765 1.00 93.12 104 LEU A CA 1
ATOM 834 C C . LEU A 1 104 ? -17.550 -5.851 20.996 1.00 93.12 104 LEU A C 1
ATOM 836 O O . LEU A 1 104 ? -17.888 -6.272 22.097 1.00 93.12 104 LEU A O 1
ATOM 840 N N . GLU A 1 105 ? -16.426 -5.155 20.802 1.00 87.06 105 GLU A N 1
ATOM 841 C CA . GLU A 1 105 ? -15.547 -4.672 21.879 1.00 87.06 105 GLU A CA 1
ATOM 842 C C . GLU A 1 105 ? -16.009 -3.323 22.467 1.00 87.06 105 GLU A C 1
ATOM 844 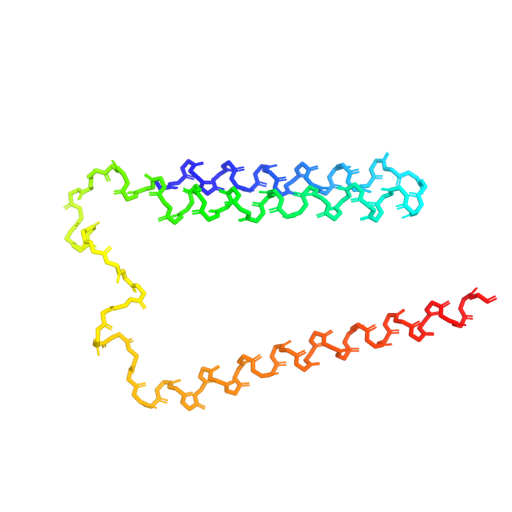O O . GLU A 1 105 ? -15.606 -2.990 23.582 1.00 87.06 105 GLU A O 1
ATOM 849 N N . GLU A 1 106 ? -16.820 -2.560 21.724 1.00 61.62 106 GLU A N 1
ATOM 850 C CA . GLU A 1 106 ? -17.517 -1.338 22.172 1.00 61.62 106 GLU A CA 1
ATOM 851 C C . GLU A 1 106 ? -18.836 -1.662 22.891 1.00 61.62 106 GLU A C 1
ATOM 853 O O . GLU A 1 106 ? -19.107 -0.997 23.918 1.00 61.62 106 GLU A O 1
#

Foldseek 3Di:
DVVLVVVLVVLVVVLVVQLVPDDDPVVSVVVSVVSVVVSVVSSCCSVPNVQLVDDDPDPPSDDDQVDDPPNDDPVNVVVVVVVVVVVVVVVVVVVVVVVVVVVVVD

Secondary structure (DSSP, 8-state):
-HHHHHHHHHHHHHHHHHHHT---HHHHHHHHHHHHHHHHHHHIIIIIIGGGSS--SSTT-SS-TT--TTS--HHHHHHHHHHHHHHHHHHHHHHHHHHHHHHHH-

Radius of gyration: 19.31 Å; chains: 1; bounding box: 42×28×49 Å

Sequence (106 aa):
KLNGTAITMLIYLAYFVLRNSIDDPRKRARISGVYNIFAFVMMIVFIGILPRMTDSLHPGNGGNPGFNSYDLDNRLRLVFYPAVLGWILVGTWIASLRYRLRTLEE

pLDDT: mean 86.72, std 13.02, range [53.62, 97.75]